Protein AF-A0AAQ4FEM0-F1 (afdb_monomer_lite)

InterPro domains:
  IPR001128 Cytochrome P450 [PF00067] (1-68)
  IPR036396 Cytochrome P450 superfamily [G3DSA:1.10.630.10] (1-78)
  IPR036396 Cytochrome P450 superfamily [SSF48264] (2-73)
  IPR050705 Cytochrome P450 3A [PTHR24302] (1-77)

Structure (mmCIF, N/CA/C/O backbone):
data_AF-A0AAQ4FEM0-F1
#
_entry.id   AF-A0AAQ4FEM0-F1
#
loop_
_atom_site.group_PDB
_atom_site.id
_atom_site.type_symbol
_atom_site.label_atom_id
_atom_site.label_alt_id
_atom_site.label_comp_id
_atom_site.label_asym_id
_atom_site.label_entity_id
_atom_site.label_seq_id
_atom_site.pdbx_PDB_ins_code
_atom_site.Cartn_x
_atom_site.Cartn_y
_atom_site.Cartn_z
_atom_site.occupancy
_atom_site.B_iso_or_equiv
_atom_site.auth_seq_id
_atom_site.auth_comp_id
_atom_site.auth_asym_id
_atom_site.auth_atom_id
_atom_site.pdbx_PDB_model_num
ATOM 1 N N . MET A 1 1 ? 2.547 -12.934 -12.581 1.00 70.00 1 MET A N 1
ATOM 2 C CA . MET A 1 1 ? 1.839 -11.668 -12.288 1.00 70.00 1 MET A CA 1
ATOM 3 C C . MET A 1 1 ? 0.598 -11.914 -11.443 1.00 70.00 1 MET A C 1
ATOM 5 O O . MET A 1 1 ? 0.502 -11.288 -10.403 1.00 70.00 1 MET A O 1
ATOM 9 N N . ASN A 1 2 ? -0.278 -12.862 -11.804 1.00 89.50 2 ASN A N 1
ATOM 10 C CA . ASN A 1 2 ? -1.495 -13.162 -11.028 1.00 89.50 2 ASN A CA 1
ATOM 11 C C . ASN A 1 2 ? -1.241 -13.386 -9.528 1.00 89.50 2 ASN A C 1
ATOM 13 O O . ASN A 1 2 ? -1.906 -12.749 -8.726 1.00 89.50 2 ASN A O 1
ATOM 17 N N . SER A 1 3 ? -0.228 -14.174 -9.153 1.00 96.44 3 SER A N 1
ATOM 18 C CA . SER A 1 3 ? 0.130 -14.382 -7.739 1.00 96.44 3 SER A CA 1
ATOM 19 C C . SER A 1 3 ? 0.593 -13.108 -7.022 1.00 96.44 3 SER A C 1
ATOM 21 O O . SER A 1 3 ? 0.297 -12.918 -5.854 1.00 96.44 3 SER A O 1
ATOM 23 N N . LEU A 1 4 ? 1.281 -12.193 -7.716 1.00 97.25 4 LEU A N 1
ATOM 24 C CA . LEU A 1 4 ? 1.716 -10.920 -7.128 1.00 97.25 4 LEU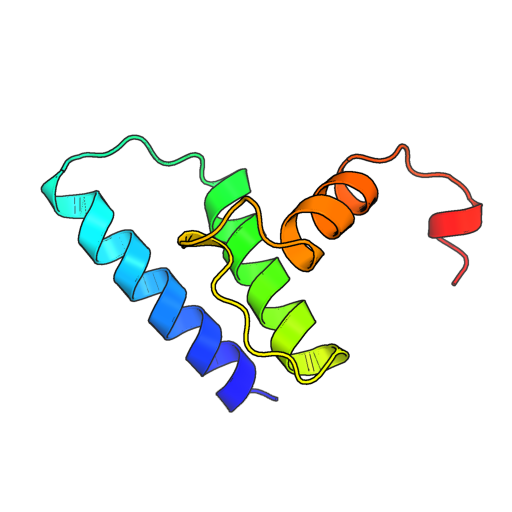 A CA 1
ATOM 25 C C . LEU A 1 4 ? 0.531 -9.985 -6.866 1.00 97.25 4 LEU A C 1
ATOM 27 O O . LEU A 1 4 ? 0.521 -9.276 -5.864 1.00 97.25 4 LEU A O 1
ATOM 31 N N . ILE A 1 5 ? -0.449 -9.987 -7.772 1.00 98.25 5 ILE A N 1
ATOM 32 C CA . ILE A 1 5 ? -1.691 -9.221 -7.627 1.00 98.25 5 ILE A CA 1
ATOM 33 C C . ILE A 1 5 ? -2.538 -9.820 -6.498 1.00 98.25 5 ILE A C 1
ATOM 35 O O . ILE A 1 5 ? -3.024 -9.085 -5.641 1.00 98.25 5 ILE A O 1
ATOM 39 N N . GLU A 1 6 ? -2.666 -11.148 -6.465 1.00 98.06 6 GLU A N 1
ATOM 40 C CA . GLU A 1 6 ? -3.369 -11.884 -5.413 1.00 98.06 6 GLU A CA 1
ATOM 41 C C . GLU A 1 6 ? -2.765 -11.606 -4.031 1.00 98.06 6 GLU A C 1
ATOM 43 O O . GLU A 1 6 ? -3.500 -11.259 -3.109 1.00 98.06 6 GLU A O 1
ATOM 48 N N . ASP A 1 7 ? -1.435 -11.622 -3.902 1.00 97.56 7 ASP A N 1
ATOM 49 C CA . ASP A 1 7 ? -0.744 -11.257 -2.661 1.00 97.56 7 ASP A CA 1
ATOM 50 C C . ASP A 1 7 ? -1.123 -9.839 -2.182 1.00 97.56 7 ASP A C 1
ATOM 52 O O . ASP A 1 7 ? -1.300 -9.608 -0.984 1.00 97.56 7 ASP A O 1
ATOM 56 N N . CYS A 1 8 ? -1.245 -8.861 -3.091 1.00 98.25 8 CYS A N 1
ATOM 57 C CA . CYS A 1 8 ? -1.693 -7.505 -2.739 1.00 98.25 8 CYS A CA 1
ATOM 58 C C . CYS A 1 8 ? -3.167 -7.479 -2.302 1.00 98.25 8 CYS A C 1
ATOM 60 O O . CYS A 1 8 ? -3.526 -6.749 -1.373 1.00 98.25 8 CYS A O 1
ATOM 62 N N . ALA A 1 9 ? -4.018 -8.277 -2.952 1.00 98.31 9 ALA A N 1
ATOM 63 C CA . ALA A 1 9 ? -5.438 -8.367 -2.632 1.00 98.31 9 ALA A CA 1
ATOM 64 C C . ALA A 1 9 ? -5.661 -8.993 -1.248 1.00 98.31 9 ALA A C 1
ATOM 66 O O . ALA A 1 9 ? -6.473 -8.484 -0.477 1.00 98.31 9 ALA A O 1
ATOM 67 N N . VAL A 1 10 ? -4.895 -10.033 -0.897 1.00 98.25 10 VAL A N 1
ATOM 68 C CA . VAL A 1 10 ? -4.923 -10.651 0.438 1.00 98.25 10 VAL A CA 1
ATOM 69 C C . VAL A 1 10 ? -4.559 -9.627 1.515 1.00 98.25 10 VAL A C 1
ATOM 71 O O . VAL A 1 10 ? -5.315 -9.461 2.467 1.00 98.25 10 VAL A O 1
ATOM 74 N N . ILE A 1 11 ? -3.461 -8.881 1.349 1.00 97.81 11 ILE A N 1
ATOM 75 C CA . ILE A 1 11 ? -3.048 -7.844 2.315 1.00 97.81 11 ILE A CA 1
ATOM 76 C C . ILE A 1 11 ? -4.125 -6.759 2.458 1.00 97.81 11 ILE A C 1
ATOM 78 O O . ILE A 1 11 ? -4.492 -6.389 3.571 1.00 97.81 11 ILE A O 1
ATOM 82 N N . THR A 1 12 ? -4.685 -6.291 1.341 1.00 98.31 12 THR A N 1
ATOM 83 C CA . THR A 1 12 ? -5.779 -5.306 1.347 1.00 98.31 12 THR A CA 1
ATOM 84 C C . THR A 1 12 ? -7.012 -5.841 2.083 1.00 98.31 12 THR A C 1
ATOM 86 O O . THR A 1 12 ? -7.616 -5.128 2.883 1.00 98.31 12 THR A O 1
ATOM 89 N N . ALA A 1 13 ? -7.374 -7.109 1.871 1.00 98.38 13 ALA A N 1
ATOM 90 C CA . ALA A 1 13 ? -8.485 -7.741 2.574 1.00 98.38 13 ALA A CA 1
ATOM 91 C C . ALA A 1 13 ? -8.233 -7.840 4.088 1.00 98.38 13 ALA A C 1
ATOM 93 O O . ALA A 1 13 ? -9.162 -7.641 4.868 1.00 98.38 13 ALA A O 1
ATOM 94 N N . GLU A 1 14 ? -6.995 -8.093 4.524 1.00 98.31 14 GLU A N 1
ATOM 95 C CA . GLU A 1 14 ? -6.641 -8.079 5.949 1.00 98.31 14 GLU A CA 1
ATOM 96 C C . GLU A 1 14 ? -6.796 -6.689 6.578 1.00 98.31 14 GLU A C 1
ATOM 98 O O . GLU A 1 14 ? -7.259 -6.578 7.715 1.00 98.31 14 GLU A O 1
ATOM 103 N N . HIS A 1 15 ? -6.486 -5.616 5.846 1.00 97.94 15 HIS A N 1
ATOM 104 C CA . HIS A 1 15 ? -6.759 -4.250 6.307 1.00 97.94 15 HIS A CA 1
ATOM 105 C C . HIS A 1 15 ? -8.256 -3.971 6.429 1.00 97.94 15 HIS A C 1
ATOM 107 O O . HIS A 1 15 ? -8.700 -3.462 7.458 1.00 97.94 15 HIS A O 1
ATOM 113 N N . LEU A 1 16 ? -9.055 -4.405 5.450 1.00 97.56 16 LEU A N 1
ATOM 114 C CA . LEU A 1 16 ? -10.512 -4.267 5.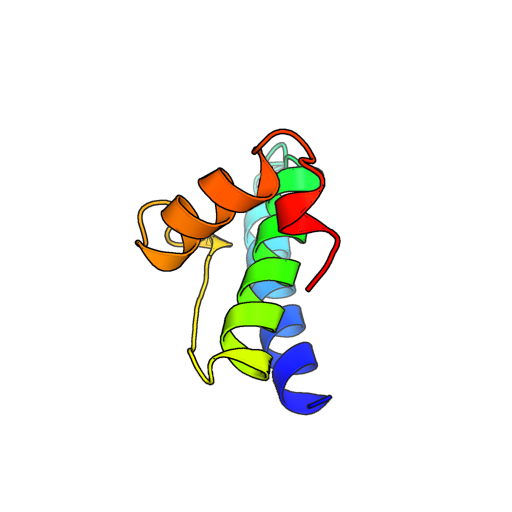512 1.00 97.56 16 LEU A CA 1
ATOM 115 C C . LEU A 1 16 ? -11.109 -5.042 6.700 1.00 97.56 16 LEU A C 1
ATOM 117 O O . LEU A 1 16 ? -11.952 -4.517 7.425 1.00 97.56 16 LEU A O 1
ATOM 121 N N . LYS A 1 17 ? -10.631 -6.268 6.952 1.00 98.06 17 LYS A N 1
ATOM 122 C CA . LYS A 1 17 ? -11.045 -7.081 8.109 1.00 98.06 17 LYS A CA 1
ATOM 123 C C . LYS A 1 17 ? -10.719 -6.416 9.446 1.00 98.06 17 LYS A C 1
ATOM 125 O O . LYS A 1 17 ? -11.466 -6.607 10.398 1.00 98.06 17 LYS A O 1
ATOM 130 N N . LYS A 1 18 ? -9.622 -5.657 9.540 1.00 96.94 18 LYS A N 1
ATOM 131 C CA . LYS A 1 18 ? -9.242 -4.919 10.759 1.00 96.94 18 LYS A CA 1
ATOM 132 C C . LYS A 1 18 ? -10.095 -3.670 10.990 1.00 96.94 18 LYS A C 1
ATOM 134 O O . LYS A 1 18 ? -10.321 -3.316 12.147 1.00 96.94 18 LYS A O 1
ATOM 139 N N . ALA A 1 19 ? -10.535 -3.016 9.917 1.00 96.00 19 ALA A N 1
ATOM 140 C CA . ALA A 1 19 ? -11.386 -1.829 9.968 1.00 96.00 19 ALA A CA 1
ATOM 141 C C . ALA A 1 19 ? -12.855 -2.180 10.279 1.00 96.00 19 ALA A C 1
ATOM 143 O O . ALA A 1 19 ? -13.498 -1.505 11.079 1.00 96.00 19 ALA A O 1
ATOM 144 N N . ALA A 1 20 ? -13.363 -3.288 9.726 1.00 96.69 20 ALA A N 1
ATOM 145 C CA . ALA A 1 20 ? -14.755 -3.724 9.875 1.00 96.69 20 ALA A CA 1
ATOM 146 C C . ALA A 1 20 ? -15.290 -3.782 11.328 1.00 96.69 20 ALA A C 1
ATOM 148 O O . ALA A 1 20 ? -16.330 -3.180 11.582 1.00 9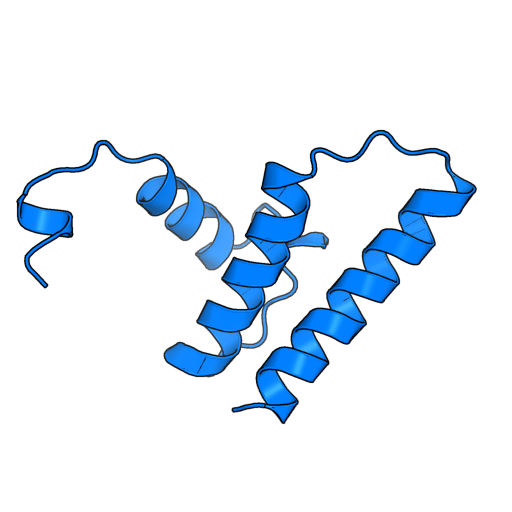6.69 20 ALA A O 1
ATOM 149 N N . PRO A 1 21 ? -14.631 -4.440 12.309 1.00 97.88 21 PRO A N 1
ATOM 150 C CA . PRO A 1 21 ? -15.148 -4.518 13.680 1.00 97.88 21 PRO A CA 1
ATOM 151 C C . PRO A 1 21 ? -15.100 -3.183 14.432 1.00 97.88 21 PRO A C 1
ATOM 153 O O . PRO A 1 21 ? -15.687 -3.074 15.504 1.00 97.88 21 PRO A O 1
ATOM 156 N N . LYS A 1 22 ? -14.369 -2.193 13.910 1.00 97.12 22 LYS A N 1
ATOM 157 C CA . LYS A 1 22 ? -14.306 -0.842 14.474 1.00 97.12 22 LYS A CA 1
ATOM 158 C C . LYS A 1 22 ? -15.367 0.083 13.882 1.00 97.12 22 LYS A C 1
ATOM 160 O O . LYS A 1 22 ? -15.436 1.225 14.320 1.00 97.12 22 LYS A O 1
ATOM 165 N N . GLU A 1 23 ? -16.122 -0.392 12.886 1.00 96.00 23 GLU A N 1
ATOM 166 C CA . GLU A 1 23 ? -17.032 0.430 12.081 1.00 96.00 23 GLU A CA 1
ATOM 167 C C . GLU A 1 23 ? -16.330 1.697 11.565 1.00 96.00 23 GLU A C 1
ATOM 169 O O . GLU A 1 23 ? -16.879 2.793 11.574 1.00 96.00 23 GLU A O 1
ATOM 174 N N . GLU A 1 24 ? -15.062 1.546 11.173 1.00 95.94 24 GLU A N 1
ATOM 175 C CA . GLU A 1 24 ? -14.244 2.661 10.711 1.00 95.94 24 GLU A CA 1
ATOM 176 C C . GLU A 1 24 ? -14.769 3.173 9.363 1.00 95.94 24 GLU A C 1
ATOM 178 O O . GLU A 1 24 ? -14.978 2.391 8.432 1.00 95.94 24 GLU A O 1
ATOM 183 N N . ASP A 1 25 ? -14.960 4.489 9.251 1.00 96.44 25 ASP A N 1
ATOM 184 C CA . ASP A 1 25 ? -15.303 5.134 7.986 1.00 96.44 25 ASP A CA 1
ATOM 185 C C . ASP A 1 25 ? -14.097 5.077 7.039 1.00 96.44 25 ASP A C 1
ATOM 187 O O . ASP A 1 25 ? -13.072 5.727 7.254 1.00 96.44 25 ASP A O 1
ATOM 191 N N . ILE A 1 26 ? -14.220 4.294 5.966 1.00 95.81 26 ILE A N 1
ATOM 192 C CA . ILE A 1 26 ? -13.154 4.101 4.978 1.00 95.81 26 ILE A CA 1
ATOM 193 C C . ILE A 1 26 ? -13.390 5.011 3.771 1.00 95.81 26 ILE A C 1
ATOM 195 O O . ILE A 1 26 ? -14.395 4.881 3.067 1.00 95.81 26 ILE A O 1
ATOM 199 N N . ASP A 1 27 ? -12.411 5.859 3.444 1.00 95.69 27 ASP A N 1
ATOM 200 C CA . ASP A 1 27 ? -12.336 6.479 2.118 1.00 95.69 27 ASP A CA 1
ATOM 201 C C . ASP A 1 27 ? -12.009 5.397 1.079 1.00 95.69 27 ASP A C 1
ATOM 203 O O . ASP A 1 27 ? -10.857 4.998 0.893 1.00 95.69 27 ASP A O 1
ATOM 207 N N . ILE A 1 28 ? -13.040 4.919 0.379 1.00 95.56 28 ILE A N 1
ATOM 208 C CA . ILE A 1 28 ? -12.916 3.850 -0.617 1.00 95.56 28 ILE A CA 1
ATOM 209 C C . ILE A 1 28 ? -11.962 4.204 -1.766 1.00 95.56 28 ILE A C 1
ATOM 211 O O . ILE A 1 28 ? -11.318 3.307 -2.316 1.00 95.56 28 ILE A O 1
ATOM 215 N N . LYS A 1 29 ? -11.835 5.490 -2.129 1.00 94.44 29 LYS A N 1
ATOM 216 C CA . LYS A 1 29 ? -10.936 5.929 -3.203 1.00 94.44 29 LYS A CA 1
ATOM 217 C C . LYS A 1 29 ? -9.495 5.793 -2.741 1.00 94.44 29 LYS A C 1
ATOM 219 O O . LYS A 1 29 ? -8.673 5.249 -3.475 1.00 94.44 29 LYS A O 1
ATOM 224 N N . GLN A 1 30 ? -9.193 6.262 -1.532 1.00 94.38 30 GLN A N 1
ATOM 225 C CA . GLN A 1 30 ? -7.858 6.111 -0.962 1.00 94.38 30 GLN A CA 1
ATOM 226 C C . GLN A 1 30 ? -7.530 4.636 -0.700 1.00 94.38 30 GLN A C 1
ATOM 228 O O . GLN A 1 30 ? -6.447 4.178 -1.056 1.00 94.38 30 GLN A O 1
ATOM 233 N N . PHE A 1 31 ? -8.476 3.874 -0.151 1.00 97.19 31 PHE A N 1
ATOM 234 C CA . PHE A 1 31 ? -8.287 2.470 0.205 1.00 97.19 31 PHE A CA 1
ATOM 235 C C . PHE A 1 31 ? -7.970 1.592 -1.012 1.00 97.19 31 PHE A C 1
ATOM 237 O O . PHE A 1 31 ? -6.955 0.896 -1.039 1.00 97.19 31 PHE A O 1
ATOM 244 N N . PHE A 1 32 ? -8.780 1.649 -2.070 1.00 97.31 32 PHE A N 1
ATOM 245 C CA . PHE A 1 32 ? -8.470 0.890 -3.286 1.00 97.31 32 PHE A CA 1
ATOM 246 C C . PHE A 1 32 ? -7.345 1.526 -4.114 1.00 97.31 32 PHE A C 1
ATOM 248 O O . PHE A 1 32 ? -6.672 0.820 -4.866 1.00 97.31 32 PHE A O 1
ATOM 255 N N . GLY A 1 33 ? -7.072 2.823 -3.932 1.00 96.69 33 GLY A N 1
ATOM 256 C CA . GLY A 1 33 ? -5.873 3.480 -4.454 1.00 96.69 33 GLY A CA 1
ATOM 257 C C . GLY A 1 33 ? -4.583 2.887 -3.880 1.00 96.69 33 GLY A C 1
ATOM 258 O O . GLY A 1 33 ? -3.660 2.599 -4.638 1.00 96.69 33 GLY A O 1
ATOM 259 N N . ASN A 1 34 ? -4.544 2.620 -2.571 1.00 97.50 34 ASN A N 1
ATOM 260 C CA . ASN A 1 34 ? -3.443 1.914 -1.911 1.00 97.50 34 ASN A CA 1
ATOM 261 C C . ASN A 1 34 ? -3.256 0.497 -2.488 1.00 97.50 34 ASN A C 1
ATOM 263 O O . ASN A 1 34 ? -2.149 0.117 -2.863 1.00 97.50 34 ASN A O 1
ATOM 267 N N . TYR A 1 35 ? -4.343 -0.263 -2.675 1.00 98.25 35 TYR A N 1
ATOM 268 C CA . TYR A 1 35 ? -4.272 -1.574 -3.339 1.00 98.25 35 TYR A CA 1
ATOM 269 C C . TYR A 1 35 ? -3.661 -1.489 -4.747 1.00 98.25 35 TYR A C 1
ATOM 271 O O . TYR A 1 35 ? -2.740 -2.241 -5.075 1.00 98.25 35 TYR A O 1
ATOM 279 N N . ALA A 1 36 ? -4.151 -0.566 -5.578 1.00 97.81 36 ALA A N 1
ATOM 280 C CA . ALA A 1 36 ? -3.628 -0.372 -6.926 1.00 97.81 36 ALA A CA 1
ATOM 281 C C . ALA A 1 36 ? -2.140 0.007 -6.900 1.00 97.81 36 ALA A C 1
ATOM 283 O O . ALA A 1 36 ? -1.353 -0.499 -7.701 1.00 97.81 36 ALA A O 1
ATOM 284 N N . LEU A 1 37 ? -1.740 0.849 -5.946 1.00 97.81 37 LEU A N 1
ATOM 285 C CA . LEU A 1 37 ? -0.357 1.255 -5.776 1.00 97.81 37 LEU A CA 1
ATOM 286 C C . LEU A 1 37 ? 0.550 0.088 -5.362 1.00 97.81 37 LEU A C 1
ATOM 288 O O . LEU A 1 37 ? 1.629 -0.069 -5.933 1.00 97.81 37 LEU A O 1
ATOM 292 N N . ASP A 1 38 ? 0.108 -0.759 -4.433 1.00 98.19 38 ASP A N 1
ATOM 293 C CA . ASP A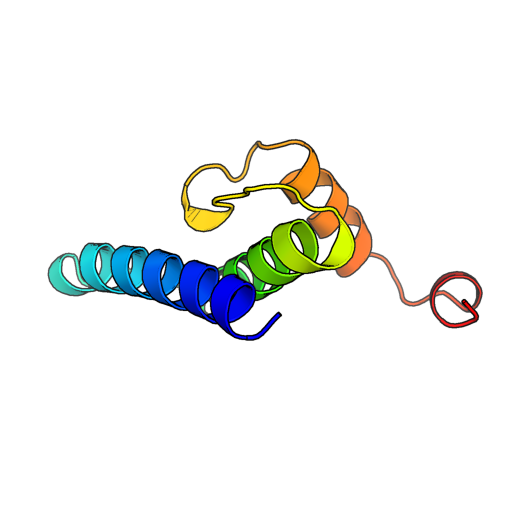 1 38 ? 0.848 -1.957 -4.027 1.00 98.19 38 ASP A CA 1
ATOM 294 C C . ASP A 1 38 ? 1.008 -2.929 -5.204 1.00 98.19 38 ASP A C 1
ATOM 296 O O . ASP A 1 38 ? 2.079 -3.513 -5.384 1.00 98.19 38 ASP A O 1
ATOM 300 N N . VAL A 1 39 ? -0.022 -3.080 -6.048 1.00 98.31 39 VAL A N 1
ATOM 301 C CA . VAL A 1 39 ? 0.051 -3.867 -7.291 1.00 98.31 39 VAL A CA 1
ATOM 302 C C . VAL A 1 39 ? 1.085 -3.287 -8.257 1.00 98.31 39 VAL A C 1
ATOM 304 O O . VAL A 1 39 ? 1.904 -4.046 -8.778 1.00 98.31 39 VAL A O 1
ATOM 307 N N . ILE A 1 40 ? 1.091 -1.968 -8.477 1.00 97.12 40 ILE A N 1
ATOM 308 C CA . ILE A 1 40 ? 2.072 -1.287 -9.338 1.00 97.12 40 ILE A CA 1
ATOM 309 C C . ILE A 1 40 ? 3.488 -1.490 -8.794 1.00 97.12 40 ILE A C 1
ATOM 311 O O . ILE A 1 40 ? 4.361 -1.959 -9.527 1.00 97.12 40 ILE A O 1
ATOM 315 N N . ALA A 1 41 ? 3.715 -1.202 -7.509 1.00 97.31 41 ALA A N 1
ATOM 316 C CA . ALA A 1 41 ? 5.012 -1.373 -6.861 1.00 97.31 41 ALA A CA 1
ATOM 317 C C . ALA A 1 41 ? 5.527 -2.810 -7.030 1.00 97.31 41 ALA A C 1
ATOM 319 O O . ALA A 1 41 ? 6.679 -3.029 -7.411 1.00 97.31 41 ALA A O 1
ATOM 320 N N . ARG A 1 42 ? 4.650 -3.798 -6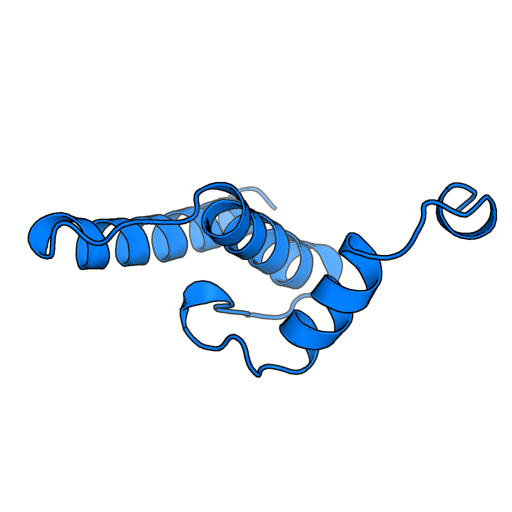.828 1.00 97.00 42 ARG A N 1
ATOM 321 C CA . ARG A 1 42 ? 5.017 -5.215 -6.857 1.00 97.00 42 ARG A CA 1
ATOM 322 C C . ARG A 1 42 ? 5.226 -5.759 -8.262 1.00 97.00 42 ARG A C 1
ATOM 324 O O . ARG A 1 42 ? 6.167 -6.516 -8.478 1.00 97.00 42 ARG A O 1
ATOM 331 N N . CYS A 1 43 ? 4.369 -5.388 -9.210 1.00 97.06 43 CYS A N 1
ATOM 332 C CA . CYS A 1 43 ? 4.401 -5.936 -10.565 1.00 97.06 43 CYS A CA 1
ATOM 333 C C . CYS A 1 43 ? 5.351 -5.176 -11.495 1.00 97.06 43 CYS A C 1
ATOM 335 O O . CYS A 1 43 ? 6.042 -5.816 -12.282 1.00 97.06 43 CYS A O 1
ATOM 337 N N . ALA A 1 44 ? 5.388 -3.842 -11.422 1.00 95.75 44 ALA A N 1
ATOM 338 C CA . ALA A 1 44 ? 6.183 -3.012 -12.330 1.00 95.75 44 ALA A CA 1
ATOM 339 C C . ALA A 1 44 ? 7.579 -2.690 -11.776 1.00 95.75 44 ALA A C 1
ATOM 341 O O . ALA A 1 44 ? 8.532 -2.594 -12.543 1.00 95.75 44 ALA A O 1
ATOM 342 N N . PHE A 1 45 ? 7.714 -2.571 -10.451 1.00 95.81 45 PHE A N 1
ATOM 343 C CA . PHE A 1 45 ? 8.964 -2.156 -9.797 1.00 95.81 45 PHE A CA 1
ATOM 344 C C . PHE A 1 45 ? 9.582 -3.239 -8.901 1.00 95.81 45 PHE A C 1
ATOM 346 O O . PHE A 1 45 ? 10.532 -2.956 -8.172 1.00 95.81 45 PHE A O 1
ATOM 353 N N . ALA A 1 46 ? 9.038 -4.464 -8.913 1.00 95.81 46 ALA A N 1
ATOM 354 C CA . ALA A 1 46 ? 9.481 -5.594 -8.085 1.00 95.81 46 ALA A CA 1
ATOM 355 C C . ALA A 1 46 ? 9.647 -5.256 -6.585 1.00 95.81 46 ALA A C 1
ATOM 357 O O . ALA A 1 46 ? 10.436 -5.877 -5.872 1.00 95.81 46 ALA A O 1
ATOM 358 N N . THR A 1 47 ? 8.891 -4.271 -6.098 1.00 95.69 47 THR A N 1
ATOM 359 C CA . THR A 1 47 ? 8.990 -3.727 -4.744 1.00 95.69 47 THR A CA 1
ATOM 360 C C . THR A 1 47 ? 7.809 -4.192 -3.903 1.00 95.69 47 THR A C 1
ATOM 362 O O . THR A 1 47 ? 6.649 -4.083 -4.302 1.00 95.69 47 THR A O 1
ATOM 365 N N . ARG A 1 48 ? 8.085 -4.709 -2.701 1.00 96.06 48 ARG A N 1
ATOM 366 C CA . ARG A 1 48 ? 7.034 -5.004 -1.723 1.00 96.06 48 ARG A CA 1
ATOM 367 C C . ARG A 1 48 ? 6.677 -3.734 -0.959 1.00 96.06 48 ARG A C 1
ATOM 369 O O . ARG A 1 48 ? 7.479 -3.242 -0.176 1.00 96.06 48 ARG A O 1
ATOM 376 N N . LEU A 1 49 ? 5.465 -3.252 -1.192 1.00 96.56 49 LEU A N 1
ATOM 377 C CA . LEU A 1 49 ? 4.859 -2.121 -0.502 1.00 96.56 49 LEU A CA 1
ATOM 378 C C . LEU A 1 49 ? 3.608 -2.587 0.256 1.00 96.56 49 LEU A C 1
ATOM 380 O O . LEU A 1 49 ? 2.934 -3.510 -0.210 1.00 96.56 49 LEU A O 1
ATOM 384 N N . ASP A 1 50 ? 3.349 -1.975 1.410 1.00 96.00 50 ASP A N 1
ATOM 385 C CA . ASP A 1 50 ? 2.082 -2.044 2.149 1.00 96.00 50 ASP A CA 1
ATOM 386 C C . ASP A 1 50 ? 1.616 -0.609 2.402 1.00 96.00 50 ASP A C 1
ATOM 388 O O . ASP A 1 50 ? 1.827 -0.027 3.471 1.00 96.00 50 ASP A O 1
ATOM 392 N N . SER A 1 51 ? 1.066 0.004 1.356 1.00 96.75 51 SER A N 1
ATOM 393 C CA . SER A 1 51 ? 0.701 1.420 1.378 1.00 96.75 51 SER A CA 1
ATOM 394 C C . SER A 1 51 ? -0.410 1.722 2.381 1.00 96.75 51 SER A C 1
ATOM 396 O O . SER A 1 51 ? -0.453 2.828 2.908 1.00 96.75 51 SER A O 1
ATOM 398 N N . HIS A 1 52 ? -1.259 0.752 2.728 1.00 96.38 52 HIS A N 1
ATOM 399 C CA . HIS A 1 52 ? -2.283 0.909 3.768 1.00 96.38 52 HIS A CA 1
ATOM 400 C C . HIS A 1 52 ? -1.694 1.205 5.152 1.00 96.38 52 HIS A C 1
ATOM 402 O O . HIS A 1 52 ? -2.273 1.995 5.894 1.00 96.38 52 HIS A O 1
ATOM 408 N N . SER A 1 53 ? -0.545 0.611 5.488 1.00 95.94 53 SER A N 1
ATOM 409 C CA . SER A 1 53 ? 0.094 0.765 6.804 1.00 95.94 53 SER A CA 1
ATOM 410 C C . SER A 1 53 ? 0.981 2.005 6.923 1.00 95.94 53 SER A C 1
ATOM 412 O O . SER A 1 53 ? 1.087 2.574 8.008 1.00 95.94 53 SER A O 1
ATOM 414 N N . ASP A 1 54 ? 1.642 2.414 5.837 1.00 95.25 54 ASP A N 1
ATOM 415 C CA . ASP A 1 54 ? 2.613 3.512 5.850 1.00 95.25 54 ASP A CA 1
ATOM 416 C C . ASP A 1 54 ? 2.361 4.505 4.711 1.00 95.25 54 ASP A C 1
ATOM 418 O O . ASP A 1 54 ? 2.878 4.396 3.598 1.00 95.25 54 ASP A O 1
ATOM 422 N N . GLN A 1 55 ? 1.581 5.534 5.030 1.00 92.88 55 GLN A N 1
ATOM 423 C CA . GLN A 1 55 ? 1.276 6.632 4.116 1.00 92.88 55 GLN A CA 1
ATOM 424 C C . GLN A 1 55 ? 2.431 7.640 3.967 1.00 92.88 55 GLN A C 1
ATOM 426 O O . GLN A 1 55 ? 2.316 8.538 3.128 1.00 92.88 55 GLN A O 1
ATOM 431 N N . THR A 1 56 ? 3.502 7.513 4.766 1.00 93.81 56 THR A N 1
ATOM 432 C CA . THR A 1 56 ? 4.702 8.370 4.727 1.00 93.81 56 THR A CA 1
ATOM 433 C C . THR A 1 56 ? 5.819 7.797 3.863 1.00 93.81 56 THR A C 1
ATOM 435 O O . THR A 1 56 ? 6.759 8.517 3.527 1.00 93.81 56 THR A O 1
ATOM 438 N N . ASN A 1 57 ? 5.696 6.532 3.448 1.00 96.12 57 ASN A N 1
ATOM 439 C CA . ASN A 1 57 ? 6.621 5.891 2.529 1.00 96.12 57 ASN A CA 1
ATOM 440 C C . ASN A 1 57 ? 6.857 6.764 1.282 1.00 96.12 57 ASN A C 1
ATOM 442 O O . ASN A 1 57 ? 5.915 7.312 0.697 1.00 96.12 57 ASN A O 1
ATOM 446 N N . GLU A 1 58 ? 8.115 6.885 0.857 1.00 96.00 58 GLU A N 1
ATOM 447 C CA . GLU A 1 58 ? 8.492 7.755 -0.260 1.00 96.00 58 GLU A CA 1
ATOM 448 C C . GLU A 1 58 ? 7.778 7.364 -1.560 1.00 96.00 58 GLU A C 1
ATOM 450 O O . GLU A 1 58 ? 7.278 8.234 -2.273 1.00 96.00 58 GLU A O 1
ATOM 455 N N . PHE A 1 59 ? 7.627 6.062 -1.825 1.00 95.19 59 PHE A N 1
ATOM 456 C CA . PHE A 1 59 ? 6.915 5.563 -3.000 1.00 95.19 59 PHE A CA 1
ATOM 457 C C . PHE A 1 59 ? 5.439 5.980 -2.978 1.00 95.19 59 PHE A C 1
ATOM 459 O O . PHE A 1 59 ? 4.892 6.392 -4.001 1.00 95.19 59 PHE A O 1
ATOM 466 N N . VAL A 1 60 ? 4.800 5.936 -1.803 1.00 96.31 60 VAL A N 1
ATOM 467 C CA . VAL A 1 60 ? 3.403 6.360 -1.609 1.00 96.31 60 VAL A CA 1
ATOM 468 C C . VAL A 1 60 ? 3.255 7.860 -1.805 1.00 96.31 60 VAL A C 1
ATOM 470 O O . VAL A 1 60 ? 2.389 8.303 -2.561 1.00 96.31 60 VAL A O 1
ATOM 473 N N . THR A 1 61 ? 4.123 8.643 -1.172 1.00 95.50 61 THR A N 1
ATOM 474 C CA . THR A 1 61 ? 4.090 10.105 -1.259 1.00 95.50 61 THR A CA 1
ATOM 475 C C . THR A 1 61 ? 4.304 10.574 -2.698 1.00 95.50 61 THR A C 1
ATOM 477 O O . THR A 1 61 ? 3.500 11.345 -3.219 1.00 95.50 61 THR A O 1
ATOM 480 N N . LYS A 1 62 ? 5.316 10.035 -3.389 1.00 94.50 62 LYS A N 1
ATOM 481 C CA . LYS A 1 62 ? 5.599 10.372 -4.791 1.00 94.50 62 LYS A CA 1
ATOM 482 C C . LYS A 1 62 ? 4.478 9.946 -5.731 1.00 94.50 62 LYS A C 1
ATOM 484 O O . LYS A 1 62 ? 4.103 10.699 -6.624 1.00 94.50 62 LYS A O 1
ATOM 489 N N . SER A 1 63 ? 3.876 8.785 -5.498 1.00 92.88 63 SER A N 1
ATOM 490 C CA . SER A 1 63 ? 2.754 8.325 -6.320 1.00 92.88 63 SER A CA 1
ATOM 491 C C . SER A 1 63 ? 1.518 9.209 -6.160 1.00 92.88 63 SER A C 1
ATOM 493 O O . SER A 1 63 ? 0.849 9.502 -7.146 1.00 92.88 63 SER A O 1
ATOM 495 N N . LYS A 1 64 ? 1.236 9.714 -4.952 1.00 91.38 64 LYS A N 1
ATOM 496 C CA . LYS A 1 64 ? 0.162 10.699 -4.740 1.00 91.38 64 LYS A CA 1
ATOM 497 C C . LYS A 1 64 ? 0.403 11.991 -5.516 1.00 91.38 64 LYS A C 1
ATOM 499 O O . LYS A 1 64 ? -0.552 12.540 -6.054 1.00 91.38 64 LYS A O 1
ATOM 504 N N . GLU A 1 65 ? 1.643 12.478 -5.580 1.00 89.94 65 GLU A N 1
ATOM 505 C CA . GLU A 1 65 ? 1.988 13.658 -6.388 1.00 89.94 65 GLU A CA 1
ATOM 506 C C . GLU A 1 65 ? 1.663 13.415 -7.870 1.00 89.94 65 GLU A C 1
ATOM 508 O O . GLU A 1 65 ? 1.045 14.265 -8.505 1.00 89.94 65 GLU A O 1
ATOM 513 N N . VAL A 1 66 ? 1.996 12.231 -8.396 1.00 88.25 66 VAL A N 1
ATOM 514 C CA . VAL A 1 66 ? 1.716 11.852 -9.792 1.00 88.25 66 VAL A CA 1
ATOM 515 C C . VAL A 1 66 ? 0.215 11.718 -10.055 1.00 88.25 66 VAL A C 1
ATOM 517 O O . VAL A 1 66 ? -0.292 12.298 -11.011 1.00 88.25 66 VAL A O 1
ATOM 520 N N . PHE A 1 67 ? -0.520 10.991 -9.210 1.00 86.81 67 PHE A N 1
ATOM 521 C CA . PHE A 1 67 ? -1.948 10.733 -9.429 1.00 86.81 67 PHE A CA 1
ATOM 522 C C . PHE A 1 67 ? -2.857 11.935 -9.129 1.00 86.81 67 PHE A C 1
ATOM 524 O O . PHE A 1 67 ? -4.004 11.947 -9.573 1.00 86.81 67 PHE A O 1
ATOM 531 N N . ASN A 1 68 ? -2.363 12.944 -8.404 1.00 86.44 68 ASN A N 1
ATOM 532 C CA . ASN A 1 68 ? -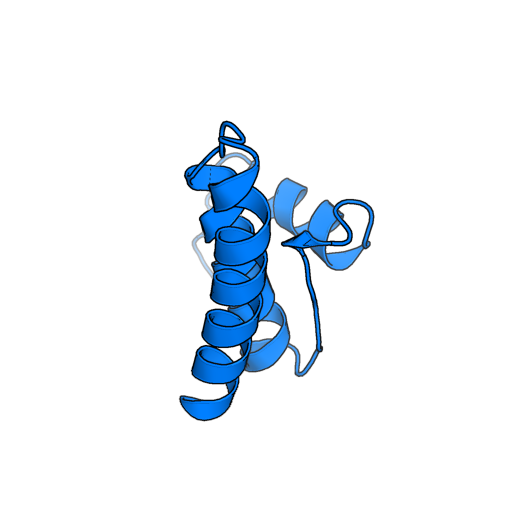3.075 14.205 -8.174 1.00 86.44 68 ASN A CA 1
ATOM 533 C C . ASN A 1 68 ? -2.630 15.334 -9.119 1.00 86.44 68 ASN A C 1
ATOM 535 O O . ASN A 1 68 ? -3.215 16.419 -9.081 1.00 86.44 68 ASN A O 1
ATOM 539 N N . ALA A 1 69 ? -1.604 15.116 -9.947 1.00 83.12 69 ALA A N 1
ATOM 540 C CA . ALA A 1 69 ? -1.150 16.117 -10.900 1.00 83.12 69 ALA A CA 1
ATOM 541 C C . ALA A 1 69 ? -2.209 16.370 -11.994 1.00 83.12 69 ALA A C 1
ATOM 543 O O . ALA A 1 69 ? -2.936 15.452 -12.386 1.00 83.12 69 ALA A O 1
ATOM 544 N N . PRO A 1 70 ? -2.293 17.601 -12.536 1.00 80.44 70 PRO A N 1
ATOM 545 C CA . PRO A 1 70 ? -3.102 17.870 -13.716 1.00 80.44 70 PRO A CA 1
ATOM 546 C C . PRO A 1 70 ? -2.665 16.971 -14.874 1.00 80.44 70 PRO A C 1
ATOM 548 O O . PRO A 1 70 ? -1.470 16.793 -15.109 1.00 80.44 70 PRO A O 1
ATOM 551 N N . LEU A 1 71 ? -3.630 16.446 -15.629 1.00 75.75 71 LEU A N 1
ATOM 552 C CA . LEU A 1 71 ? -3.353 15.678 -16.839 1.00 75.75 71 LEU A CA 1
ATOM 553 C C . LEU A 1 71 ? -2.739 16.603 -17.895 1.00 75.75 71 LEU A C 1
ATOM 555 O O . LEU A 1 71 ? -3.446 17.328 -18.595 1.00 75.75 71 LEU A O 1
ATOM 559 N N . THR A 1 72 ? -1.413 16.603 -17.989 1.00 77.62 72 THR A N 1
ATOM 560 C CA . THR A 1 72 ? -0.683 17.325 -19.029 1.00 77.62 72 THR A CA 1
ATOM 561 C C . THR A 1 72 ? -0.416 16.404 -20.222 1.00 77.62 72 THR A C 1
ATOM 563 O O . THR A 1 72 ? -0.259 15.193 -20.040 1.00 77.62 72 THR A O 1
ATOM 566 N N . PRO A 1 73 ? -0.320 16.934 -21.457 1.00 73.62 73 PRO A N 1
ATOM 567 C CA . PRO A 1 73 ? -0.007 16.120 -22.631 1.00 73.62 73 PRO A CA 1
ATOM 568 C C . PRO A 1 73 ? 1.303 15.336 -22.491 1.00 73.62 73 PRO A C 1
ATOM 570 O O . PRO A 1 73 ? 1.397 14.226 -23.004 1.00 73.62 73 PRO A O 1
ATOM 573 N N . GLN A 1 74 ? 2.289 15.869 -21.755 1.00 71.19 74 GLN A N 1
ATOM 574 C CA . GLN A 1 74 ? 3.534 15.148 -21.484 1.00 71.19 74 GLN A CA 1
ATOM 575 C C . GLN A 1 74 ? 3.297 13.854 -20.698 1.00 71.19 74 GLN A C 1
ATOM 577 O O . GLN A 1 74 ? 4.013 12.895 -20.926 1.00 71.19 74 GLN A O 1
ATOM 582 N N . LEU A 1 75 ? 2.304 13.804 -19.807 1.00 66.62 75 LEU A N 1
ATOM 583 C CA . LEU A 1 75 ? 2.024 12.634 -18.969 1.00 66.62 75 LEU A CA 1
ATOM 584 C C . LEU A 1 75 ? 1.280 11.512 -19.718 1.00 66.62 75 LEU A C 1
ATOM 586 O O . LEU A 1 75 ? 1.351 10.361 -19.307 1.00 66.62 75 LEU A O 1
ATOM 590 N N . ILE A 1 76 ? 0.551 11.851 -20.787 1.00 66.25 76 ILE A N 1
ATOM 591 C CA . ILE A 1 76 ? -0.319 10.925 -21.540 1.00 66.25 76 ILE A CA 1
ATOM 592 C C . ILE A 1 76 ? 0.415 10.291 -22.732 1.00 66.25 76 ILE A C 1
ATOM 594 O O . ILE A 1 76 ? 0.026 9.227 -23.199 1.00 66.25 76 ILE A O 1
ATOM 598 N N . LEU A 1 77 ? 1.457 10.948 -23.248 1.00 67.75 77 LEU A N 1
ATOM 599 C CA . LEU A 1 77 ? 2.133 10.574 -24.497 1.00 67.75 77 LEU A CA 1
ATOM 600 C C . LEU A 1 77 ? 3.327 9.612 -24.323 1.00 67.75 77 LEU A C 1
ATOM 602 O O . LEU A 1 77 ? 4.128 9.490 -25.250 1.00 67.75 77 LEU A O 1
ATOM 606 N N . PHE A 1 78 ? 3.451 8.946 -23.171 1.00 52.34 78 PHE A N 1
ATOM 607 C CA . PHE A 1 78 ? 4.426 7.868 -22.955 1.00 52.34 78 PHE A CA 1
ATOM 608 C C . PHE A 1 78 ? 3.844 6.496 -23.303 1.00 52.34 78 PHE A C 1
ATOM 610 O O . PHE A 1 78 ? 2.693 6.223 -22.895 1.00 52.34 78 PHE A O 1
#

Secondary structure (DSSP, 8-state):
-HHHHHHHHHHHHHHHHHHGGGT----HHHHHHHHHHHHHHHHHS-----TTT-TTSHHHHHHHHHHHS---HHHH--

Sequence (78 aa):
MNSLIEDCAVITAEHLKKAAPKEEDIDIKQFFGNYALDVIARCAFATRLDSHSDQTNEFVTKSKEVFNAPLTPQLILF

Radius of gyration: 13.79 Å; chains: 1; bounding box: 26×32×39 Å

Organism: Amblyomma americanum (NCBI:txid6943)

Foldseek 3Di:
DVVQLVVLVVLLVVVVVVCVVVVHDDPPCVSVVQSVLQSCCCPVVVHHDNCVVDCPDPSNVVVCCVVPDPDDPVNVVD

pLDDT: mean 92.45, std 9.4, range [52.34, 98.38]